Protein AF-A0A9X9C6F0-F1 (afdb_monomer)

Nearest PDB structures (foldseek):
  6ilu-assembly2_B  TM=7.780E-01  e=7.836E-02  Bacillus phage PBC5
  1r77-assembly1_A  TM=6.499E-01  e=1.652E-01  Staphylococcus capitis
  6rk4-assembly1_A  TM=6.675E-01  e=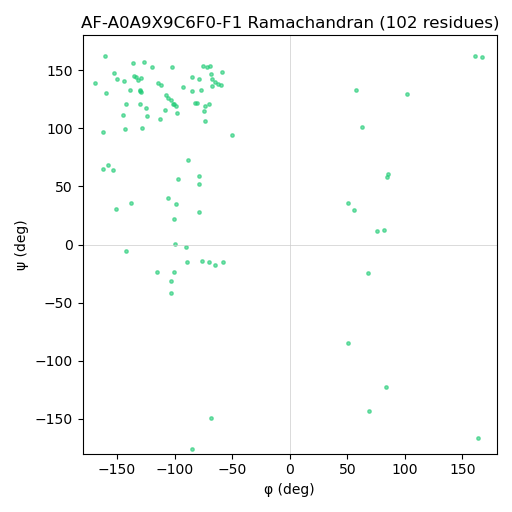3.288E-01  Staphylococcus simulans
  3mel-assembly2_D  TM=4.137E-01  e=2.182E+00  Enterococcus faecalis
  3aqd-assembly1_A  TM=4.004E-01  e=1.735E+00  Geobacillus stearothermophilus

Sequence (104 aa):
PESYVVYQESNGWLDLGNGQWVYNDPSYINFVKTSNSDGSPIGVAYIQGMNVNLRSGPSTTSAVIRQLNSPESYLVYINENGWLNLGGNQWVYNDPSYIKYTQY

Radius of gyration: 15.25 Å; Cα contacts (8 Å, |Δi|>4): 220; chains: 1; bounding box: 37×29×29 Å

Structure (mmCIF, N/CA/C/O backbone):
data_AF-A0A9X9C6F0-F1
#
_entry.id   AF-A0A9X9C6F0-F1
#
loop_
_atom_site.group_PDB
_atom_site.id
_atom_site.type_symbol
_atom_site.label_atom_id
_atom_site.label_alt_id
_atom_site.label_comp_id
_atom_site.label_asym_id
_atom_site.label_entity_id
_atom_site.label_seq_id
_atom_site.pdbx_PDB_ins_code
_atom_site.Cartn_x
_atom_site.Cartn_y
_atom_site.Cartn_z
_atom_site.occupancy
_atom_site.B_iso_or_equiv
_atom_site.auth_seq_id
_atom_site.auth_comp_id
_atom_site.auth_asym_id
_atom_site.auth_atom_id
_atom_site.pdbx_PDB_model_num
ATOM 1 N N . PRO A 1 1 ? -15.520 -12.174 0.567 1.00 44.75 1 PRO A N 1
ATOM 2 C CA . PRO A 1 1 ? -15.950 -10.780 0.314 1.00 44.75 1 PRO A CA 1
ATOM 3 C C . PRO A 1 1 ? -15.925 -10.009 1.629 1.00 44.75 1 PRO A C 1
ATOM 5 O O . PRO A 1 1 ? -16.257 -10.634 2.628 1.00 44.75 1 PRO A O 1
ATOM 8 N N . GLU A 1 2 ? -15.533 -8.732 1.585 1.00 50.38 2 GLU A N 1
ATOM 9 C CA . GLU A 1 2 ? -15.420 -7.787 2.718 1.00 50.38 2 GLU A CA 1
ATOM 10 C C . GLU A 1 2 ? -14.489 -8.188 3.887 1.00 50.38 2 GLU A C 1
ATOM 12 O O . GLU A 1 2 ? -14.511 -9.311 4.386 1.00 50.38 2 GLU A O 1
ATOM 17 N N . SER A 1 3 ? -13.651 -7.233 4.312 1.00 58.28 3 SER A N 1
ATOM 18 C CA . SER A 1 3 ? -12.640 -7.354 5.378 1.00 58.28 3 SER A CA 1
ATOM 19 C C . SER A 1 3 ? -12.278 -5.949 5.885 1.00 58.28 3 SER A C 1
ATOM 21 O O . SER A 1 3 ? -11.959 -5.093 5.061 1.00 58.28 3 SER A O 1
ATOM 23 N N . TYR A 1 4 ? -12.286 -5.691 7.202 1.00 66.06 4 TYR A N 1
ATOM 24 C CA . TYR A 1 4 ? -12.210 -4.316 7.734 1.00 66.06 4 TYR A CA 1
ATOM 25 C C . TYR A 1 4 ? -11.420 -4.163 9.055 1.00 66.06 4 TYR A C 1
ATOM 27 O O . TYR A 1 4 ? -11.929 -4.578 10.091 1.00 66.06 4 TYR A O 1
ATOM 35 N N . VAL A 1 5 ? -10.241 -3.504 9.017 1.00 60.34 5 VAL A N 1
ATOM 36 C CA . VAL A 1 5 ? -9.599 -2.684 10.094 1.00 60.34 5 VAL A CA 1
ATOM 37 C C . VAL A 1 5 ? -8.509 -1.770 9.461 1.00 60.34 5 VAL A C 1
ATOM 39 O O . VAL A 1 5 ? -7.414 -2.249 9.190 1.00 60.34 5 VAL A O 1
ATOM 42 N N . VAL A 1 6 ? -8.668 -0.485 9.105 1.00 58.44 6 VAL A N 1
ATOM 43 C CA . VAL A 1 6 ? -9.852 0.396 8.984 1.00 58.44 6 VAL A CA 1
ATOM 44 C C . VAL A 1 6 ? -10.319 1.117 10.278 1.00 58.44 6 VAL A C 1
ATOM 46 O O . VAL A 1 6 ? -11.447 0.928 10.713 1.00 58.44 6 VAL A O 1
ATOM 49 N N . TYR A 1 7 ? -9.444 1.957 10.869 1.00 63.91 7 TYR A N 1
ATOM 50 C CA . TYR A 1 7 ? -9.723 2.967 11.932 1.00 63.91 7 TYR A CA 1
ATOM 51 C C . TYR A 1 7 ? -8.588 4.036 12.038 1.00 63.91 7 TYR A C 1
ATOM 53 O O . TYR A 1 7 ? -7.838 4.077 13.010 1.00 63.91 7 TYR A O 1
ATOM 61 N N . GLN A 1 8 ? -8.292 4.908 11.081 1.00 53.03 8 GLN A N 1
ATOM 62 C CA . GLN A 1 8 ? -9.004 5.322 9.882 1.00 53.03 8 GLN A CA 1
ATOM 63 C C . GLN A 1 8 ? -7.982 5.736 8.813 1.00 53.03 8 GLN A C 1
ATOM 65 O O . GLN A 1 8 ? -6.965 6.366 9.113 1.00 53.03 8 GLN A O 1
ATOM 70 N N . GLU A 1 9 ? -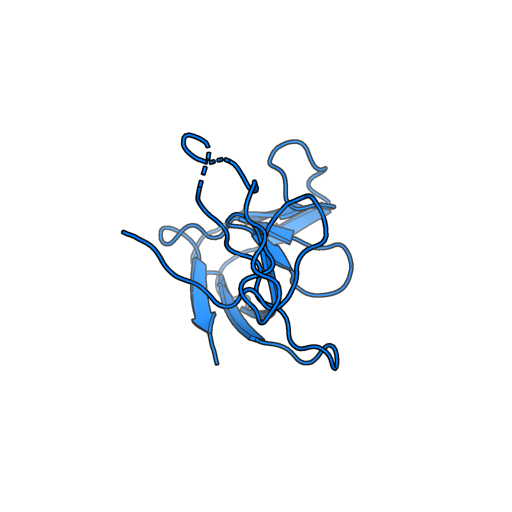8.259 5.415 7.559 1.00 77.44 9 GLU A N 1
ATOM 71 C CA . GLU A 1 9 ? -7.709 6.136 6.415 1.00 77.44 9 GLU A CA 1
ATOM 72 C C . GLU A 1 9 ? -8.384 7.520 6.337 1.00 77.44 9 GLU A C 1
ATOM 74 O O . GLU A 1 9 ? -9.522 7.688 6.777 1.00 77.44 9 GLU A O 1
ATOM 79 N N . SER A 1 10 ? -7.688 8.513 5.767 1.00 56.19 10 SER A N 1
ATOM 80 C CA . SER A 1 10 ? -8.317 9.774 5.321 1.00 56.19 10 SER A CA 1
ATOM 81 C C . SER A 1 10 ? -9.235 9.477 4.120 1.00 56.19 10 SER A C 1
ATOM 83 O O . SER A 1 10 ? -9.750 8.370 4.039 1.00 56.19 10 SER A O 1
ATOM 85 N N . ASN A 1 11 ? -9.447 10.391 3.163 1.00 59.88 11 ASN A N 1
ATOM 86 C CA . ASN A 1 11 ? -10.203 10.068 1.888 1.00 59.88 11 ASN A CA 1
ATOM 87 C C . ASN A 1 11 ? -9.064 10.172 0.791 1.00 59.88 11 ASN A C 1
ATOM 89 O O . ASN A 1 11 ? -8.570 11.264 0.504 1.00 59.88 11 ASN A O 1
ATOM 93 N N . GLY A 1 12 ? -8.574 9.077 0.182 1.00 59.38 12 GLY A N 1
ATOM 94 C CA . GLY A 1 12 ? -8.829 7.649 0.478 1.00 59.38 12 GLY A CA 1
ATOM 95 C C . GLY A 1 12 ? -10.112 7.088 -0.161 1.00 59.38 12 GLY A C 1
ATOM 96 O O . GLY A 1 12 ? -10.238 7.199 -1.375 1.00 59.38 12 GLY A O 1
ATOM 97 N N . TRP A 1 13 ? -11.104 6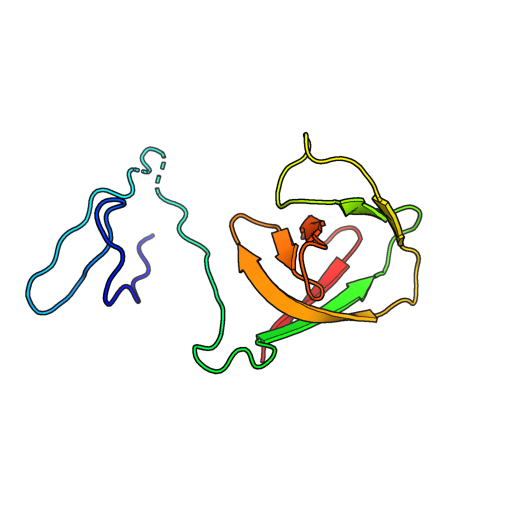.530 0.549 1.00 68.81 13 TRP A N 1
ATOM 98 C CA . TRP A 1 13 ? -11.393 6.633 1.993 1.00 68.81 13 TRP A CA 1
ATOM 99 C C . TRP A 1 13 ? -11.716 5.308 2.711 1.00 68.81 13 TRP A C 1
ATOM 101 O O . TRP A 1 13 ? -12.399 4.459 2.143 1.00 68.81 13 TRP A O 1
ATOM 111 N N . LEU A 1 14 ? -11.291 5.160 3.977 1.00 74.00 14 LEU A N 1
ATOM 112 C CA . LEU A 1 14 ? -11.536 3.995 4.859 1.00 74.00 14 LEU A CA 1
ATOM 113 C C . LEU A 1 14 ? -11.409 4.332 6.375 1.00 74.00 14 LEU A C 1
ATOM 115 O O . LEU A 1 14 ? -10.522 3.820 7.065 1.00 74.00 14 LEU A O 1
ATOM 119 N N . ASP A 1 15 ? -12.319 5.128 6.942 1.00 78.56 15 ASP A N 1
ATOM 120 C CA . ASP A 1 15 ? -12.717 4.937 8.354 1.00 78.56 15 ASP A CA 1
ATOM 121 C C . ASP A 1 15 ? -13.816 3.873 8.431 1.00 78.56 15 ASP A C 1
ATOM 123 O O . ASP A 1 15 ? -14.705 3.886 7.586 1.00 78.56 15 ASP A O 1
ATOM 127 N N . LEU A 1 16 ? -13.845 3.035 9.472 1.00 79.31 16 LEU A N 1
ATOM 128 C CA . LEU A 1 16 ? -15.050 2.305 9.893 1.00 79.31 16 LEU A CA 1
ATOM 129 C C . LEU A 1 16 ? -15.245 2.280 11.423 1.00 79.31 16 LEU A C 1
ATOM 131 O O . LEU A 1 16 ? -15.884 1.366 11.946 1.00 79.31 16 LEU A O 1
ATOM 135 N N . GLY A 1 17 ? -14.884 3.356 12.133 1.00 72.50 17 GLY A N 1
ATOM 136 C CA . GLY A 1 17 ? -15.701 3.799 13.266 1.00 72.50 17 GLY A CA 1
ATOM 137 C C . GLY A 1 17 ? -15.056 4.731 14.304 1.00 72.50 17 GLY A C 1
ATOM 138 O O . GLY A 1 17 ? -13.849 4.838 14.450 1.00 72.50 17 GLY A O 1
ATOM 139 N N . ASN A 1 18 ? -15.850 5.430 15.117 1.00 66.81 18 ASN A N 1
ATOM 140 C CA . ASN A 1 18 ? -17.319 5.404 15.160 1.00 66.81 18 ASN A CA 1
ATOM 141 C C . ASN A 1 18 ? -17.950 6.589 14.391 1.00 66.81 18 ASN A C 1
ATOM 143 O O . ASN A 1 18 ? -18.973 7.127 14.809 1.00 66.81 18 ASN A O 1
ATOM 147 N N . GLY A 1 19 ? -17.306 7.008 13.289 1.00 64.38 19 GLY A N 1
ATOM 148 C CA . GLY A 1 19 ? -17.870 7.893 12.260 1.00 64.38 19 GLY A CA 1
ATOM 149 C C . GLY A 1 19 ? -18.291 7.146 10.984 1.00 64.38 19 GLY A C 1
ATOM 150 O O . GLY A 1 19 ? -19.373 7.413 10.477 1.00 64.38 19 GLY A O 1
ATOM 151 N N . GLN A 1 20 ? -17.469 6.186 10.542 1.00 64.62 20 GLN A N 1
ATOM 152 C CA . GLN A 1 20 ? -17.619 5.286 9.384 1.00 64.62 20 GLN A CA 1
ATOM 153 C C . GLN A 1 20 ? -17.675 5.958 7.998 1.00 64.62 20 GLN A C 1
ATOM 155 O O . GLN A 1 20 ? -18.723 6.422 7.561 1.00 64.62 20 GLN A O 1
ATOM 160 N N . TRP A 1 21 ? -16.555 5.929 7.262 1.00 73.44 21 TRP A N 1
ATOM 161 C CA . TRP A 1 21 ? -16.368 6.606 5.971 1.00 73.44 21 TRP A CA 1
ATOM 162 C C . TRP A 1 21 ? -15.521 5.803 4.977 1.00 73.44 21 TRP A C 1
ATOM 164 O O . TRP A 1 21 ? -14.292 5.867 4.998 1.00 73.44 21 TRP A O 1
ATOM 174 N N . VAL A 1 22 ? -16.190 5.108 4.050 1.00 75.69 22 VAL A N 1
ATOM 175 C CA . VAL A 1 22 ? -15.561 4.388 2.931 1.00 75.69 22 VAL A CA 1
ATOM 176 C C . VAL A 1 22 ? -15.786 5.077 1.575 1.00 75.69 22 VAL A C 1
ATOM 178 O O . VAL A 1 22 ? -16.919 5.341 1.182 1.00 75.69 22 VAL A O 1
ATOM 181 N N . TYR A 1 23 ? -14.692 5.289 0.840 1.00 68.81 23 TYR A N 1
ATOM 182 C CA . TYR A 1 23 ? -14.622 5.487 -0.614 1.00 68.81 23 TYR A CA 1
ATOM 183 C C . TYR A 1 23 ? -13.271 5.005 -1.206 1.00 68.81 23 TYR A C 1
ATOM 185 O O . TYR A 1 23 ? -12.779 5.553 -2.180 1.00 68.81 23 TYR A O 1
ATOM 193 N N . ASN A 1 24 ? -12.596 3.997 -0.644 1.00 72.94 24 ASN A N 1
ATOM 194 C CA . ASN A 1 24 ? -11.423 3.375 -1.295 1.00 72.94 24 ASN A CA 1
ATOM 195 C C . ASN A 1 24 ? -11.886 2.401 -2.396 1.00 72.94 24 ASN A C 1
ATOM 197 O O . ASN A 1 24 ? -11.541 1.225 -2.390 1.00 72.94 24 ASN A O 1
ATOM 201 N N . ASP A 1 25 ? -12.738 2.910 -3.291 1.00 53.88 25 ASP A N 1
ATOM 202 C CA . ASP A 1 25 ? -13.279 2.282 -4.500 1.00 53.88 25 ASP A CA 1
ATOM 203 C C . ASP A 1 25 ? -12.116 1.694 -5.313 1.00 53.88 25 ASP A C 1
ATOM 205 O O . ASP A 1 25 ? -11.368 2.425 -5.961 1.00 53.88 25 ASP A O 1
ATOM 209 N N . PRO A 1 26 ? -11.803 0.401 -5.134 1.00 48.25 26 PRO A N 1
ATOM 210 C CA . PRO A 1 26 ? -12.978 -1.248 -5.823 1.00 48.25 26 PRO A CA 1
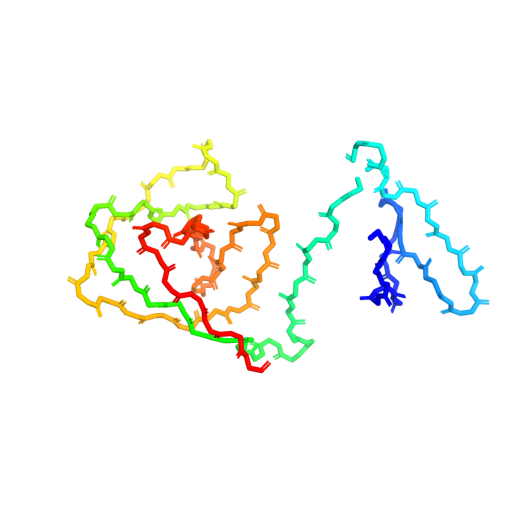ATOM 211 C C . PRO A 1 26 ? -14.371 -1.662 -5.332 1.00 48.25 26 PRO A C 1
ATOM 213 O O . PRO A 1 26 ? -14.683 -1.771 -4.164 1.00 48.25 26 PRO A O 1
ATOM 216 N N . SER A 1 27 ? -15.285 -2.009 -6.238 1.00 51.31 27 SER A N 1
ATOM 217 C CA . SER A 1 27 ? -15.222 -1.972 -7.713 1.00 51.31 27 SER A CA 1
ATOM 218 C C . SER A 1 27 ? -14.006 -2.631 -8.409 1.00 51.31 27 SER A C 1
ATOM 220 O O . SER A 1 27 ? -14.159 -3.775 -8.826 1.00 51.31 27 SER A O 1
ATOM 222 N N . TYR A 1 28 ? -12.785 -2.114 -8.657 1.00 51.00 28 TYR A N 1
ATOM 223 C CA . TYR A 1 28 ? -11.821 -1.043 -8.207 1.00 51.00 28 TYR A CA 1
ATOM 224 C C . TYR A 1 28 ? -10.968 -0.917 -6.752 1.00 51.00 28 TYR A C 1
ATOM 226 O O . TYR A 1 28 ? -10.047 -0.294 -7.375 1.00 51.00 28 TYR A O 1
ATOM 234 N N . ILE A 1 29 ? -11.176 -1.669 -4.581 1.00 58.78 29 ILE A N 1
ATOM 235 C CA . ILE A 1 29 ? -11.682 -2.714 -3.559 1.00 58.78 29 ILE A CA 1
ATOM 236 C C . ILE A 1 29 ? -10.718 -3.920 -3.391 1.00 58.78 29 ILE A C 1
ATOM 238 O O . ILE A 1 29 ? -11.119 -5.072 -3.548 1.00 58.78 29 ILE A O 1
ATOM 242 N N . ASN A 1 30 ? -9.459 -3.667 -3.001 1.00 69.31 30 ASN A N 1
ATOM 243 C CA . ASN A 1 30 ? -8.473 -4.664 -2.557 1.00 69.31 30 ASN A CA 1
ATOM 244 C C . ASN A 1 30 ? -7.450 -4.015 -1.602 1.00 69.31 30 ASN A C 1
ATOM 246 O O . ASN A 1 30 ? -6.271 -3.868 -1.925 1.00 69.31 30 ASN A O 1
ATOM 250 N N . PHE A 1 31 ? -7.925 -3.551 -0.445 1.00 70.31 31 PHE A N 1
ATOM 251 C CA . PHE A 1 31 ? -7.093 -2.862 0.540 1.00 70.31 31 PHE A CA 1
ATOM 252 C C . PHE A 1 31 ? -6.174 -3.843 1.281 1.00 70.31 31 PHE A C 1
ATOM 254 O O . PHE A 1 31 ? -6.608 -4.583 2.163 1.00 70.31 31 PHE A O 1
ATOM 261 N N . VAL A 1 32 ? -4.883 -3.811 0.945 1.00 68.50 32 VAL A N 1
ATOM 262 C CA . VAL A 1 32 ? -3.820 -4.442 1.733 1.00 68.50 32 VAL A CA 1
ATOM 263 C C . VAL A 1 32 ? -2.735 -3.404 1.980 1.00 68.50 32 VAL A C 1
ATOM 265 O O . VAL A 1 32 ? -1.897 -3.159 1.112 1.00 68.50 32 VAL A O 1
ATOM 268 N N . LYS A 1 33 ? -2.754 -2.822 3.182 1.00 83.31 33 LYS A N 1
ATOM 269 C CA . LYS A 1 33 ? -1.613 -2.152 3.808 1.00 83.31 33 LYS A CA 1
ATOM 270 C C . LYS A 1 33 ? -1.467 -2.702 5.226 1.00 83.31 33 LYS A C 1
ATOM 272 O O . LYS A 1 33 ? -2.395 -2.604 6.024 1.00 83.31 33 LYS A O 1
ATOM 277 N N . THR A 1 34 ? -0.317 -3.278 5.547 1.00 85.69 34 THR A N 1
ATOM 278 C CA . THR A 1 34 ? -0.006 -3.784 6.893 1.00 85.69 34 THR A CA 1
ATOM 279 C C . THR A 1 34 ? 1.341 -3.231 7.326 1.00 85.69 34 THR A C 1
ATOM 281 O O . THR A 1 34 ? 2.294 -3.288 6.553 1.00 85.69 34 THR A O 1
ATOM 284 N N . SER A 1 35 ? 1.409 -2.676 8.536 1.00 90.00 35 SER A N 1
ATOM 285 C CA . SER A 1 35 ? 2.606 -2.089 9.151 1.00 90.00 35 SER A CA 1
ATOM 286 C C . SER A 1 35 ? 2.326 -1.816 10.629 1.00 90.00 35 SER A C 1
ATOM 288 O O . SER A 1 35 ? 1.251 -1.299 10.941 1.00 90.00 35 SER A O 1
ATOM 290 N N . ASN A 1 36 ? 3.276 -2.084 11.524 1.00 88.50 36 ASN A N 1
ATOM 291 C CA . ASN A 1 36 ? 3.122 -1.742 12.940 1.00 88.50 36 ASN A CA 1
ATOM 292 C C . ASN A 1 36 ? 3.403 -0.245 13.168 1.00 88.50 36 ASN A C 1
ATOM 294 O O . ASN A 1 36 ? 4.301 0.331 12.552 1.00 88.50 36 ASN A O 1
ATOM 298 N N . SER A 1 37 ? 2.647 0.400 14.062 1.00 84.81 37 SER A N 1
ATOM 299 C CA . SER A 1 37 ? 2.737 1.852 14.310 1.00 84.81 37 SER A CA 1
ATOM 300 C C . SER A 1 37 ? 4.030 2.300 15.004 1.00 84.81 37 SER A C 1
ATOM 302 O O . SER A 1 37 ? 4.339 3.487 15.013 1.00 84.81 37 SER A O 1
ATOM 304 N N . ASP A 1 38 ? 4.781 1.363 15.583 1.00 89.94 38 ASP A N 1
ATOM 305 C CA . ASP A 1 38 ? 6.114 1.564 16.161 1.00 89.94 38 ASP A CA 1
ATOM 306 C C . ASP A 1 38 ? 7.256 1.349 15.144 1.00 89.94 38 ASP A C 1
ATOM 308 O O . ASP A 1 38 ? 8.427 1.523 15.481 1.00 89.94 38 ASP A O 1
ATOM 312 N N . GLY A 1 39 ? 6.934 0.970 13.901 1.00 89.44 39 GLY A N 1
ATOM 313 C CA . GLY A 1 39 ? 7.911 0.634 12.865 1.00 89.44 39 GLY A CA 1
ATOM 314 C C . GLY A 1 39 ? 8.572 -0.740 13.030 1.00 89.44 39 GLY A C 1
ATOM 315 O O . GLY A 1 39 ? 9.551 -1.023 12.335 1.00 89.44 39 GLY A O 1
ATOM 316 N N . SER A 1 40 ? 8.074 -1.601 13.924 1.00 95.25 40 SER A N 1
ATOM 317 C CA . SER A 1 40 ? 8.562 -2.978 14.050 1.00 95.25 40 SER A CA 1
ATOM 318 C C . SER A 1 40 ? 8.184 -3.840 12.826 1.00 95.25 40 SER A C 1
ATOM 320 O O . SER A 1 40 ? 7.203 -3.543 12.136 1.00 95.25 40 SER A O 1
ATOM 322 N N . PRO A 1 41 ? 8.951 -4.905 12.509 1.00 96.19 41 PRO A N 1
ATOM 323 C CA . PRO A 1 41 ? 8.650 -5.759 11.365 1.00 96.19 41 PRO A CA 1
ATOM 324 C C . PRO A 1 41 ? 7.362 -6.568 11.567 1.00 96.19 41 PRO A C 1
ATOM 326 O O . PRO A 1 41 ? 7.077 -7.038 12.666 1.00 96.19 41 PRO A O 1
ATOM 329 N N . ILE A 1 42 ? 6.645 -6.805 10.471 1.00 96.50 42 ILE A N 1
ATOM 330 C CA . ILE A 1 42 ? 5.401 -7.585 10.401 1.00 96.50 42 ILE A CA 1
ATOM 331 C C . ILE A 1 42 ? 5.609 -9.025 9.900 1.00 96.50 42 ILE A C 1
ATOM 333 O O . ILE A 1 42 ? 4.642 -9.752 9.692 1.00 96.50 42 ILE A O 1
ATOM 337 N N . GLY A 1 43 ? 6.844 -9.436 9.601 1.00 97.62 43 GLY A N 1
ATOM 338 C CA . GLY A 1 43 ? 7.128 -10.782 9.104 1.00 97.62 43 GLY A CA 1
ATOM 339 C C . GLY A 1 43 ? 8.497 -10.941 8.448 1.00 97.62 43 GLY A C 1
ATOM 340 O O . GLY A 1 43 ? 9.359 -10.064 8.538 1.00 97.62 43 GLY A O 1
ATOM 341 N N . VAL A 1 44 ? 8.670 -12.062 7.743 1.00 98.19 44 VAL A N 1
ATOM 342 C CA . VAL A 1 44 ? 9.885 -12.430 6.999 1.00 98.19 44 VAL A CA 1
ATOM 343 C C . VAL A 1 44 ? 9.531 -12.861 5.574 1.00 98.19 44 VAL A C 1
ATOM 345 O O . VAL A 1 44 ? 8.643 -13.688 5.367 1.00 98.19 44 VAL A O 1
ATOM 348 N N . ALA A 1 45 ? 10.254 -12.329 4.591 1.00 98.50 45 ALA A N 1
ATOM 349 C CA . ALA A 1 45 ? 10.229 -12.771 3.201 1.00 98.50 45 ALA A CA 1
ATOM 350 C C . ALA A 1 45 ? 11.450 -13.656 2.919 1.00 98.50 45 ALA A C 1
ATOM 352 O O . ALA A 1 45 ? 12.589 -13.207 3.057 1.00 98.50 45 ALA A O 1
ATOM 353 N N . TYR A 1 46 ? 11.220 -14.899 2.503 1.00 98.62 46 TYR A N 1
ATOM 354 C CA . TYR A 1 46 ? 12.254 -15.841 2.077 1.00 98.62 46 TYR A CA 1
ATOM 355 C C . TYR A 1 46 ? 12.294 -15.892 0.546 1.00 98.62 46 TYR A C 1
ATOM 357 O O . TYR A 1 46 ? 11.294 -16.237 -0.089 1.00 98.62 46 TYR A O 1
ATOM 365 N N . ILE A 1 47 ? 13.441 -15.561 -0.048 1.00 98.50 47 ILE A N 1
ATOM 366 C CA . ILE A 1 47 ? 13.653 -15.589 -1.497 1.00 98.50 47 ILE A CA 1
ATOM 367 C C . ILE A 1 47 ? 13.946 -17.033 -1.930 1.00 98.50 47 ILE A C 1
ATOM 369 O O . ILE A 1 47 ? 14.888 -17.675 -1.460 1.00 98.50 47 ILE A O 1
ATOM 373 N N . GLN A 1 48 ? 13.123 -17.555 -2.836 1.00 98.19 48 GLN A N 1
ATOM 374 C 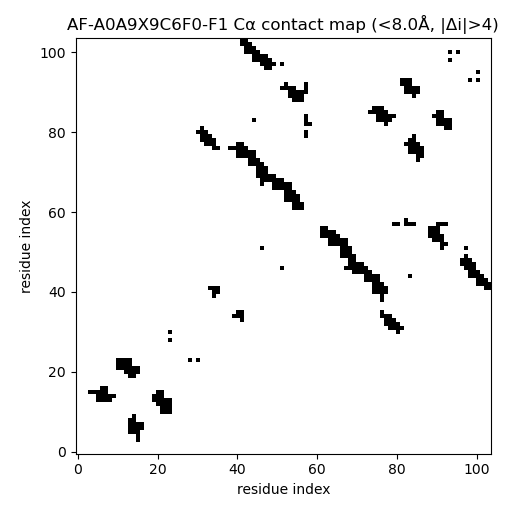CA . GLN A 1 48 ? 13.220 -18.922 -3.362 1.00 98.19 48 GLN A CA 1
ATOM 375 C C . GLN A 1 48 ? 13.545 -18.960 -4.862 1.00 98.19 48 GLN A C 1
ATOM 377 O O . GLN A 1 48 ? 14.110 -19.942 -5.334 1.00 98.19 48 GLN A O 1
ATOM 382 N N . GLY A 1 49 ? 13.232 -17.893 -5.604 1.00 97.44 49 GLY A N 1
ATOM 383 C CA . GLY A 1 49 ? 13.654 -17.725 -6.996 1.00 97.44 49 GLY A CA 1
ATOM 384 C C . GLY A 1 49 ? 15.053 -17.121 -7.157 1.00 97.44 49 GLY A C 1
ATOM 385 O O . GLY A 1 49 ? 15.763 -16.849 -6.190 1.00 97.44 49 GLY A O 1
ATOM 386 N N . MET A 1 50 ? 15.427 -16.876 -8.412 1.00 97.31 50 MET A N 1
ATOM 387 C CA . MET A 1 50 ? 16.681 -16.229 -8.813 1.00 97.31 50 MET A CA 1
ATOM 388 C C . MET A 1 50 ? 16.383 -14.940 -9.584 1.00 97.31 50 MET A C 1
ATOM 390 O O . MET A 1 50 ? 15.351 -14.840 -10.247 1.00 97.31 50 MET A O 1
ATOM 394 N N . ASN A 1 51 ? 17.301 -13.975 -9.537 1.00 97.56 51 ASN A N 1
ATOM 395 C CA . ASN A 1 51 ? 17.209 -12.674 -10.214 1.00 97.56 51 ASN A CA 1
ATOM 396 C C . ASN A 1 51 ? 15.943 -11.852 -9.865 1.00 97.56 51 ASN A C 1
ATOM 398 O O . ASN A 1 51 ? 15.445 -11.067 -10.675 1.00 97.56 51 ASN A O 1
ATOM 402 N N . VAL A 1 52 ? 15.414 -12.018 -8.649 1.00 98.12 52 VAL A N 1
ATOM 403 C CA . VAL A 1 52 ? 14.185 -11.364 -8.177 1.00 98.12 52 VAL A CA 1
ATOM 404 C C . VAL A 1 52 ? 14.435 -9.864 -7.986 1.00 98.12 52 VAL A C 1
ATOM 406 O O . VAL A 1 52 ? 15.305 -9.459 -7.221 1.00 98.12 52 VAL A O 1
ATOM 409 N N . ASN A 1 53 ? 13.689 -9.014 -8.691 1.00 98.62 53 ASN A N 1
ATOM 410 C CA . ASN A 1 53 ? 13.976 -7.578 -8.754 1.00 98.62 53 ASN A CA 1
ATOM 411 C C . ASN A 1 53 ? 13.603 -6.835 -7.456 1.00 98.62 53 ASN A C 1
ATOM 413 O O . ASN A 1 53 ? 12.419 -6.674 -7.156 1.00 98.62 53 ASN A O 1
ATOM 417 N N . LEU A 1 54 ? 14.605 -6.294 -6.755 1.00 98.38 54 LEU A N 1
ATOM 418 C CA . LEU A 1 54 ? 14.432 -5.307 -5.687 1.00 98.38 54 LEU A CA 1
ATOM 419 C C . LEU A 1 54 ? 14.357 -3.902 -6.297 1.00 98.38 54 LEU A C 1
ATOM 421 O O . LEU A 1 54 ? 15.199 -3.535 -7.123 1.00 98.38 54 LEU A O 1
ATOM 425 N N . ARG A 1 55 ? 13.368 -3.102 -5.890 1.00 98.69 55 ARG A N 1
ATOM 426 C CA . ARG A 1 55 ? 13.038 -1.813 -6.515 1.00 98.69 55 ARG A CA 1
ATOM 427 C C . ARG A 1 55 ? 12.989 -0.644 -5.540 1.00 98.69 55 ARG A C 1
ATOM 429 O O . ARG A 1 55 ? 12.708 -0.817 -4.357 1.00 98.69 55 ARG A O 1
ATOM 436 N N . SER A 1 56 ? 13.177 0.561 -6.077 1.00 97.81 56 SER A N 1
ATOM 437 C CA . SER A 1 56 ? 13.058 1.848 -5.374 1.00 97.81 56 SER A CA 1
ATOM 438 C C . SER A 1 56 ? 11.611 2.338 -5.162 1.00 97.81 56 SER A C 1
ATOM 440 O O . SER A 1 56 ? 11.355 3.543 -5.116 1.00 97.81 56 SER A O 1
ATOM 442 N N . GLY A 1 57 ? 10.644 1.422 -5.078 1.00 97.75 57 GLY A N 1
ATOM 443 C CA . GLY A 1 57 ? 9.230 1.724 -4.841 1.00 97.75 57 GLY A CA 1
ATOM 444 C C . GLY A 1 57 ? 8.319 0.517 -5.114 1.00 97.75 57 GLY A C 1
ATOM 445 O O . GLY A 1 57 ? 8.743 -0.407 -5.817 1.00 97.75 57 GLY A O 1
ATOM 446 N N . PRO A 1 58 ? 7.077 0.511 -4.590 1.00 95.75 58 PRO A N 1
ATOM 447 C CA . PRO A 1 58 ? 6.108 -0.574 -4.756 1.00 95.75 58 PRO A CA 1
ATOM 448 C C . PRO A 1 58 ? 5.420 -0.514 -6.134 1.00 95.75 58 PRO A C 1
ATOM 450 O O . PRO A 1 58 ? 4.208 -0.341 -6.247 1.00 95.75 58 PRO A O 1
ATOM 453 N N . SER A 1 59 ? 6.205 -0.587 -7.212 1.00 95.88 59 SER A N 1
ATOM 454 C CA . SER A 1 59 ? 5.704 -0.548 -8.589 1.00 95.88 59 SER A CA 1
ATOM 455 C C . SER A 1 59 ? 6.628 -1.279 -9.561 1.00 95.88 59 SER A C 1
ATOM 457 O O . SER A 1 59 ? 7.855 -1.223 -9.456 1.00 95.88 59 SER A O 1
ATOM 459 N N . THR A 1 60 ? 6.046 -1.889 -10.596 1.00 95.12 60 THR A N 1
ATOM 460 C CA . THR A 1 60 ? 6.783 -2.457 -11.737 1.00 95.12 60 THR A CA 1
ATOM 461 C C . THR A 1 60 ? 7.508 -1.393 -12.571 1.00 95.12 60 THR A C 1
ATOM 463 O O . THR A 1 60 ? 8.443 -1.734 -13.300 1.00 95.12 60 THR A O 1
ATOM 466 N N . THR A 1 61 ? 7.134 -0.115 -12.437 1.00 97.25 61 THR A N 1
ATOM 467 C CA . THR A 1 61 ? 7.810 1.034 -13.067 1.00 97.25 61 THR A CA 1
ATOM 468 C C . THR A 1 61 ? 8.938 1.631 -12.219 1.00 97.25 61 THR A C 1
ATOM 470 O O . THR A 1 61 ? 9.764 2.365 -12.755 1.00 97.25 61 THR A O 1
ATOM 473 N N . SER A 1 62 ? 9.029 1.307 -10.922 1.00 97.56 62 SER A N 1
ATOM 474 C CA . SER A 1 62 ? 10.135 1.759 -10.066 1.00 97.56 62 SER A CA 1
ATOM 475 C C . SER A 1 62 ? 11.455 1.106 -10.482 1.00 97.56 62 SER A C 1
ATOM 477 O O . SER A 1 62 ? 11.487 -0.076 -10.839 1.00 97.56 62 SER A O 1
ATOM 479 N N . ALA A 1 63 ? 12.554 1.861 -10.424 1.00 98.00 63 ALA A N 1
ATOM 480 C CA . ALA A 1 63 ? 13.864 1.390 -10.869 1.00 98.00 63 ALA A CA 1
ATOM 481 C C . ALA A 1 63 ? 14.317 0.147 -10.086 1.00 98.00 63 ALA A C 1
ATOM 483 O O . ALA A 1 63 ? 14.184 0.091 -8.862 1.00 98.00 63 ALA A O 1
ATOM 484 N N . VAL A 1 64 ? 14.872 -0.840 -10.795 1.00 98.50 64 VAL A N 1
ATOM 485 C CA . VAL A 1 64 ? 15.527 -1.998 -10.173 1.00 98.50 64 VAL A CA 1
ATOM 486 C C . VAL A 1 64 ? 16.866 -1.533 -9.606 1.00 98.50 64 VAL A C 1
ATOM 488 O O . VAL A 1 64 ? 17.717 -1.049 -10.347 1.00 98.50 64 VAL A O 1
ATOM 491 N N . ILE A 1 65 ? 17.035 -1.663 -8.291 1.00 97.81 65 ILE A N 1
ATOM 492 C CA . ILE A 1 65 ? 18.241 -1.240 -7.559 1.00 97.81 65 ILE A CA 1
ATOM 493 C C . ILE A 1 65 ? 19.180 -2.412 -7.252 1.00 97.81 65 ILE A C 1
ATOM 495 O O . ILE A 1 65 ? 20.375 -2.208 -7.058 1.00 97.81 65 ILE A O 1
ATOM 499 N N . ARG A 1 66 ? 18.648 -3.639 -7.206 1.00 97.69 66 ARG A N 1
ATOM 500 C CA . ARG A 1 66 ? 19.390 -4.891 -6.995 1.00 97.69 66 ARG A CA 1
ATOM 501 C C . ARG A 1 66 ? 18.544 -6.071 -7.480 1.00 97.69 66 ARG A C 1
ATOM 503 O O . ARG A 1 66 ? 17.326 -5.953 -7.599 1.00 97.69 66 ARG A O 1
ATOM 510 N N . GLN A 1 67 ? 19.174 -7.216 -7.713 1.00 98.38 67 GLN A N 1
ATOM 511 C CA . GLN A 1 67 ? 18.482 -8.497 -7.852 1.00 98.38 67 GLN A CA 1
ATOM 512 C C . GLN A 1 67 ? 18.818 -9.406 -6.666 1.00 98.38 67 GLN A C 1
ATOM 514 O O . GLN A 1 67 ? 19.965 -9.443 -6.221 1.00 98.38 67 GLN A O 1
ATOM 519 N N . LEU A 1 68 ? 17.800 -10.089 -6.145 1.00 98.50 68 LEU A N 1
ATOM 520 C CA . LEU A 1 68 ? 17.873 -11.033 -5.033 1.00 98.50 68 LEU A CA 1
ATOM 521 C C . LEU A 1 68 ? 17.848 -12.469 -5.557 1.00 98.50 68 LEU A C 1
ATOM 523 O O . LEU A 1 68 ? 17.251 -12.752 -6.600 1.00 98.50 68 LEU A O 1
ATOM 527 N N . ASN A 1 69 ? 18.450 -13.382 -4.808 1.00 98.50 69 ASN A N 1
ATOM 528 C CA . ASN A 1 69 ? 18.550 -14.791 -5.155 1.00 98.50 69 ASN A CA 1
ATOM 529 C C . ASN A 1 69 ? 18.264 -15.683 -3.945 1.00 98.50 69 ASN A C 1
ATOM 531 O O . ASN A 1 69 ? 18.446 -15.288 -2.794 1.00 98.50 69 ASN A O 1
ATOM 535 N N . SER A 1 70 ? 17.849 -16.919 -4.198 1.00 97.12 70 SER A N 1
ATOM 536 C CA . SER A 1 70 ? 17.804 -17.938 -3.156 1.00 97.12 70 SER A CA 1
ATOM 537 C C . SER A 1 70 ? 19.220 -18.218 -2.621 1.00 97.12 70 SER A C 1
ATOM 539 O O . SER A 1 70 ? 20.152 -18.298 -3.428 1.00 97.12 70 SER A O 1
ATOM 541 N N . PRO A 1 71 ? 19.428 -18.378 -1.298 1.00 97.44 71 PRO A N 1
ATOM 542 C CA . PRO A 1 71 ? 18.432 -18.474 -0.227 1.00 97.44 71 PRO A CA 1
ATOM 543 C C . PRO A 1 71 ? 18.330 -17.200 0.643 1.00 97.44 71 PRO A C 1
ATOM 545 O O . PRO A 1 71 ? 18.236 -17.303 1.866 1.00 97.44 71 PRO A O 1
ATOM 548 N N . GLU A 1 72 ? 18.402 -15.994 0.063 1.00 98.44 72 GLU A N 1
ATOM 549 C CA . GLU A 1 72 ? 18.304 -14.743 0.836 1.00 98.44 72 GLU A CA 1
ATOM 550 C C . GLU A 1 72 ? 16.976 -14.634 1.621 1.00 98.44 72 GLU A C 1
ATOM 552 O O . GLU A 1 72 ? 15.928 -15.106 1.180 1.00 98.44 72 GLU A O 1
ATOM 557 N N . SER A 1 73 ? 16.991 -13.965 2.778 1.00 97.94 73 SER A N 1
ATOM 558 C CA . SER A 1 73 ? 15.787 -13.719 3.586 1.00 97.94 73 SER A CA 1
ATOM 559 C C . SER A 1 73 ? 15.823 -12.352 4.262 1.00 97.94 73 SER A C 1
ATOM 561 O O . SER A 1 73 ? 16.871 -11.954 4.771 1.00 97.94 73 SER A O 1
ATOM 563 N N . TYR A 1 74 ? 14.680 -11.669 4.320 1.00 98.62 74 TYR A N 1
ATOM 564 C CA . TYR A 1 74 ? 14.571 -10.280 4.771 1.00 98.62 74 TYR A CA 1
ATOM 565 C C . TYR A 1 74 ? 13.400 -10.066 5.730 1.00 98.62 74 TYR A C 1
ATOM 567 O O . TYR A 1 74 ? 12.336 -10.659 5.561 1.00 98.62 74 TYR A O 1
ATOM 575 N N . LEU A 1 75 ? 13.580 -9.169 6.702 1.00 98.31 75 LEU A N 1
ATOM 576 C CA . LEU A 1 75 ? 12.477 -8.627 7.499 1.00 98.31 75 LEU A CA 1
ATOM 577 C C . LEU A 1 75 ? 11.544 -7.803 6.604 1.00 98.31 75 LEU A C 1
ATOM 579 O O . LEU A 1 75 ? 12.009 -7.049 5.750 1.00 98.31 75 LEU A O 1
ATOM 583 N N . VAL A 1 76 ? 10.238 -7.929 6.828 1.00 98.56 76 VAL A N 1
ATOM 584 C CA . VAL A 1 76 ? 9.199 -7.153 6.142 1.00 98.56 76 VAL A CA 1
ATOM 585 C C . VAL A 1 76 ? 8.647 -6.109 7.102 1.00 98.56 76 VAL A C 1
ATOM 587 O O . VAL A 1 76 ? 8.192 -6.460 8.187 1.00 98.56 76 VAL A O 1
ATOM 590 N N . TYR A 1 77 ? 8.656 -4.840 6.701 1.00 97.19 77 TYR A N 1
ATOM 591 C CA . TYR A 1 77 ? 8.157 -3.717 7.511 1.00 97.19 77 TYR A CA 1
ATOM 592 C C . TYR A 1 77 ? 6.780 -3.223 7.064 1.00 97.19 77 TYR A C 1
ATOM 594 O O . TYR A 1 77 ? 5.983 -2.763 7.878 1.00 97.19 77 TYR A O 1
ATOM 602 N N . ILE A 1 78 ? 6.506 -3.327 5.763 1.00 96.69 78 ILE A N 1
ATOM 603 C CA . ILE A 1 78 ? 5.237 -2.948 5.147 1.00 96.69 78 ILE A CA 1
ATOM 604 C C . ILE A 1 78 ? 4.878 -4.021 4.117 1.00 96.69 78 ILE A C 1
ATOM 606 O O . ILE A 1 78 ? 5.727 -4.398 3.310 1.00 96.69 78 ILE A O 1
ATOM 610 N N . ASN A 1 79 ? 3.634 -4.487 4.126 1.00 94.31 79 ASN A N 1
ATOM 611 C CA . ASN A 1 79 ? 3.019 -5.213 3.014 1.00 94.31 79 ASN A CA 1
ATOM 612 C C . ASN A 1 79 ? 1.986 -4.270 2.389 1.00 94.31 79 ASN A C 1
ATOM 614 O O . ASN A 1 79 ? 1.050 -3.878 3.082 1.00 94.31 79 ASN A O 1
ATOM 618 N N . GLU A 1 80 ? 2.177 -3.853 1.138 1.00 92.12 80 GLU A N 1
ATOM 619 C CA . GLU A 1 80 ? 1.330 -2.854 0.477 1.00 92.12 80 GLU A CA 1
ATOM 620 C C . GLU A 1 80 ? 1.113 -3.186 -1.002 1.00 92.12 80 GLU A C 1
ATOM 622 O O . GLU A 1 80 ? 2.069 -3.290 -1.767 1.00 92.12 80 GLU A O 1
ATOM 627 N N . ASN A 1 81 ? -0.148 -3.357 -1.415 1.00 88.94 81 ASN A N 1
ATOM 628 C CA . ASN A 1 81 ? -0.546 -3.608 -2.811 1.00 88.94 81 ASN A CA 1
ATOM 629 C C . ASN A 1 81 ? 0.228 -4.754 -3.509 1.00 88.94 81 ASN A C 1
ATOM 631 O O . ASN A 1 81 ? 0.538 -4.683 -4.699 1.00 88.94 81 ASN A O 1
ATOM 635 N N . GLY A 1 82 ? 0.562 -5.813 -2.763 1.00 93.62 82 GLY A N 1
ATOM 636 C CA . GLY A 1 82 ? 1.345 -6.948 -3.266 1.00 93.62 82 GLY A CA 1
ATOM 637 C C . GLY A 1 82 ? 2.863 -6.729 -3.277 1.00 93.62 82 GLY A C 1
ATOM 638 O O . GLY A 1 82 ? 3.578 -7.529 -3.875 1.00 93.62 82 GLY A O 1
ATOM 639 N N . TRP A 1 83 ? 3.373 -5.686 -2.618 1.00 97.44 83 TRP A N 1
ATOM 640 C CA . TRP A 1 83 ? 4.804 -5.430 -2.437 1.00 97.44 83 TRP A CA 1
ATOM 641 C C . TRP A 1 83 ? 5.209 -5.528 -0.967 1.00 97.44 83 TRP A C 1
ATOM 643 O O . TRP A 1 83 ? 4.521 -5.017 -0.086 1.00 97.44 83 TRP A O 1
ATOM 653 N N . LEU A 1 84 ? 6.367 -6.134 -0.711 1.00 98.38 84 LEU A N 1
ATOM 654 C CA . LEU A 1 84 ? 6.974 -6.226 0.615 1.00 98.38 84 LEU A CA 1
ATOM 655 C C . LEU A 1 84 ? 8.118 -5.212 0.723 1.00 98.38 84 LEU A C 1
ATOM 657 O O . LEU A 1 84 ? 9.046 -5.230 -0.091 1.00 98.38 84 LEU A O 1
ATOM 661 N N . ASN A 1 85 ? 8.059 -4.339 1.727 1.00 98.38 85 ASN A N 1
ATOM 662 C CA . ASN A 1 85 ? 9.129 -3.408 2.071 1.00 98.38 85 ASN A CA 1
ATOM 663 C C . ASN A 1 85 ? 10.185 -4.108 2.934 1.00 98.38 85 ASN A C 1
ATOM 665 O O . ASN A 1 85 ? 9.870 -4.587 4.026 1.00 98.38 85 ASN A O 1
ATOM 669 N N . LEU A 1 86 ? 11.432 -4.122 2.462 1.00 98.25 86 LEU A N 1
ATOM 670 C CA . LEU A 1 86 ? 12.565 -4.809 3.095 1.00 98.25 86 LEU A CA 1
ATOM 671 C C . LEU A 1 86 ? 13.481 -3.854 3.892 1.00 98.25 86 LEU A C 1
ATOM 673 O O . LEU A 1 86 ? 14.658 -4.142 4.108 1.00 98.25 86 LEU A O 1
ATOM 677 N N . GLY A 1 87 ? 12.951 -2.695 4.296 1.00 95.69 87 GLY A N 1
ATOM 678 C CA . GLY A 1 87 ? 13.654 -1.634 5.017 1.00 95.69 87 GLY A CA 1
ATOM 679 C C . GLY A 1 87 ? 14.051 -0.461 4.113 1.00 95.69 87 GLY A C 1
ATOM 680 O O . GLY A 1 87 ? 14.668 -0.636 3.0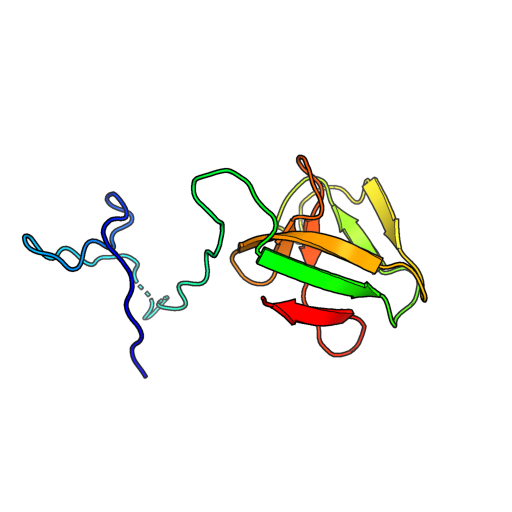59 1.00 95.69 87 GLY A O 1
ATOM 681 N N . GLY A 1 88 ? 13.722 0.763 4.535 1.00 93.44 88 GLY A N 1
ATOM 682 C CA . GLY A 1 88 ? 13.929 1.975 3.735 1.00 93.44 88 GLY A CA 1
ATOM 683 C C . GLY A 1 88 ? 13.001 2.023 2.517 1.00 93.44 88 GLY A C 1
ATOM 684 O O . GLY A 1 88 ? 11.855 1.589 2.587 1.00 93.44 88 GLY A O 1
ATOM 685 N N . ASN A 1 89 ? 13.479 2.536 1.380 1.00 95.81 89 ASN A N 1
ATOM 686 C CA . ASN A 1 89 ? 12.722 2.529 0.122 1.00 95.81 89 ASN A CA 1
ATOM 687 C C . ASN A 1 89 ? 13.134 1.347 -0.780 1.00 95.81 89 ASN A C 1
ATOM 689 O O . ASN A 1 89 ? 13.592 1.541 -1.906 1.0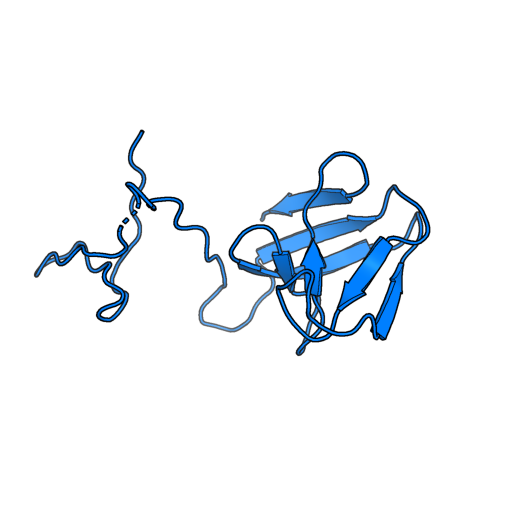0 95.81 89 ASN A O 1
ATOM 693 N N . GLN A 1 90 ? 13.034 0.126 -0.249 1.00 98.25 90 GLN A N 1
ATOM 694 C CA . GLN A 1 90 ? 13.427 -1.114 -0.924 1.00 98.25 90 GLN A CA 1
ATOM 695 C C . GLN A 1 90 ? 12.247 -2.087 -0.949 1.00 98.25 90 GLN A C 1
ATOM 697 O O . GLN A 1 90 ? 11.778 -2.512 0.106 1.00 98.25 90 GLN A O 1
ATOM 702 N N . TRP A 1 91 ? 11.777 -2.444 -2.143 1.00 98.62 91 TRP A N 1
ATOM 703 C CA . TRP A 1 91 ? 10.520 -3.171 -2.330 1.00 98.62 91 TRP A CA 1
ATOM 704 C C . TRP A 1 91 ? 10.672 -4.362 -3.273 1.00 98.62 91 TRP A C 1
ATOM 706 O O . TRP A 1 91 ? 11.354 -4.264 -4.295 1.00 98.62 91 TRP A O 1
ATOM 716 N N . VAL A 1 92 ? 9.999 -5.469 -2.962 1.00 98.38 92 VAL A N 1
ATOM 717 C CA . VAL A 1 92 ? 9.940 -6.670 -3.810 1.00 98.38 92 VAL A CA 1
ATOM 718 C C . VAL A 1 92 ? 8.489 -7.113 -4.013 1.00 98.38 92 VAL A C 1
ATOM 720 O O . VAL A 1 92 ? 7.674 -6.971 -3.104 1.00 98.38 92 VAL A O 1
ATOM 723 N N . TYR A 1 93 ? 8.151 -7.609 -5.204 1.00 98.12 93 TYR A N 1
ATOM 724 C CA . TYR A 1 93 ? 6.796 -8.080 -5.513 1.00 98.12 93 TYR A CA 1
ATOM 725 C C . TYR A 1 93 ? 6.550 -9.463 -4.896 1.00 98.12 93 TYR A C 1
ATOM 727 O O . TYR A 1 93 ? 7.400 -10.346 -4.998 1.00 98.12 93 TYR A O 1
ATOM 735 N N . ASN A 1 94 ? 5.407 -9.641 -4.237 1.00 97.19 94 ASN A N 1
ATOM 736 C CA . ASN A 1 94 ? 5.083 -10.808 -3.419 1.00 97.19 94 ASN A CA 1
ATOM 737 C C . ASN A 1 94 ? 4.436 -11.932 -4.245 1.00 97.19 94 ASN A C 1
ATOM 739 O O . ASN A 1 94 ? 3.233 -12.171 -4.155 1.00 97.19 94 ASN A O 1
ATOM 743 N N . ASP A 1 95 ? 5.235 -12.606 -5.069 1.00 97.19 95 ASP A N 1
ATOM 744 C CA . ASP A 1 95 ? 4.786 -13.728 -5.896 1.00 97.19 95 ASP A CA 1
ATOM 745 C C . ASP A 1 95 ? 5.144 -15.082 -5.243 1.00 97.19 95 ASP A C 1
ATOM 747 O O . ASP A 1 95 ? 6.335 -15.380 -5.076 1.00 97.19 95 ASP A O 1
ATOM 751 N N . PRO A 1 96 ? 4.157 -15.941 -4.914 1.00 96.44 96 PRO A N 1
ATOM 752 C CA . PRO A 1 96 ? 4.399 -17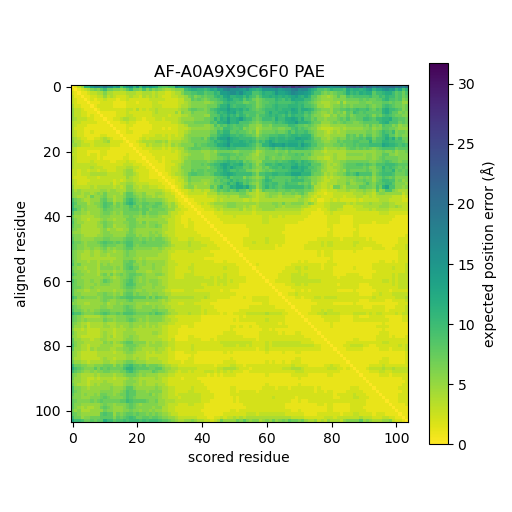.273 -4.355 1.00 96.44 96 PRO A CA 1
ATOM 753 C C . PRO A 1 96 ? 5.264 -18.208 -5.216 1.00 96.44 96 PRO A C 1
ATOM 755 O O . PRO A 1 96 ? 5.743 -19.219 -4.706 1.00 96.44 96 PRO A O 1
ATOM 758 N N . SER A 1 97 ? 5.478 -17.911 -6.505 1.00 97.50 97 SER A N 1
ATOM 759 C CA . SER A 1 97 ? 6.374 -18.695 -7.369 1.00 97.50 97 SER A CA 1
ATOM 760 C C . SER A 1 97 ? 7.866 -18.429 -7.126 1.00 97.50 97 SER A C 1
ATOM 762 O O . SER A 1 97 ? 8.698 -19.220 -7.573 1.00 97.50 97 SER A O 1
ATOM 764 N N . TYR A 1 98 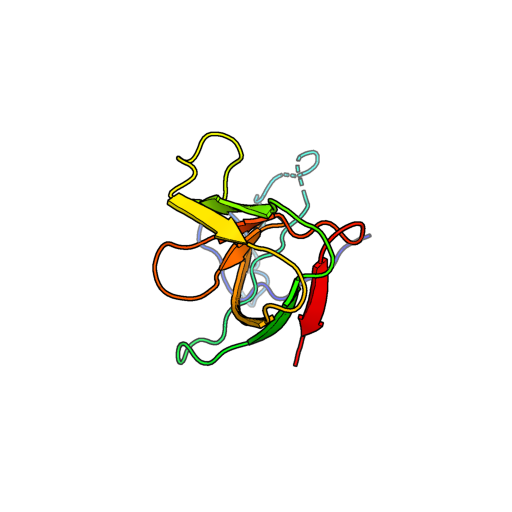? 8.228 -17.358 -6.404 1.00 96.81 98 TYR A N 1
ATOM 765 C CA . TYR A 1 98 ? 9.623 -17.065 -6.044 1.00 96.81 98 TYR A CA 1
ATOM 766 C C . TYR A 1 98 ? 9.851 -16.484 -4.640 1.00 96.81 98 TYR A C 1
ATOM 768 O O . TYR A 1 98 ? 11.013 -16.354 -4.242 1.00 96.81 98 TYR A O 1
ATOM 776 N N . ILE A 1 99 ? 8.804 -16.175 -3.869 1.00 98.25 99 ILE A N 1
ATOM 777 C CA . ILE A 1 99 ? 8.886 -15.740 -2.467 1.00 98.25 99 ILE A CA 1
ATOM 778 C C . ILE A 1 99 ? 7.933 -16.554 -1.593 1.00 98.25 99 ILE A C 1
ATOM 780 O O . ILE A 1 99 ? 6.742 -16.661 -1.873 1.00 98.25 99 ILE A O 1
ATOM 784 N N . LYS A 1 100 ? 8.443 -17.029 -0.454 1.00 98.19 100 LYS A N 1
ATOM 785 C CA . LYS A 1 100 ? 7.608 -17.428 0.682 1.00 98.19 100 LYS A CA 1
ATOM 786 C C . LYS A 1 100 ? 7.577 -16.277 1.683 1.00 98.19 100 LYS A C 1
ATOM 788 O O . LYS A 1 100 ? 8.593 -15.982 2.307 1.00 98.19 100 LYS A O 1
ATOM 793 N N . TYR A 1 101 ? 6.419 -15.654 1.861 1.00 97.75 101 TYR A N 1
ATOM 794 C CA . TYR A 1 101 ? 6.185 -14.692 2.938 1.00 97.75 101 TYR A CA 1
ATOM 795 C C . TYR A 1 101 ? 5.593 -15.402 4.165 1.00 97.75 101 TYR A C 1
ATOM 797 O O . TYR A 1 101 ? 4.687 -16.226 4.034 1.00 97.75 101 TYR A O 1
ATOM 805 N N . THR A 1 102 ? 6.105 -15.075 5.350 1.00 96.94 102 THR A N 1
ATOM 806 C CA . THR A 1 102 ? 5.549 -15.479 6.645 1.00 96.94 102 THR A CA 1
ATOM 807 C C . THR A 1 102 ? 5.291 -14.214 7.459 1.00 96.94 102 THR A C 1
ATOM 809 O O . THR A 1 102 ? 6.239 -13.542 7.862 1.00 96.94 102 THR A O 1
ATOM 812 N N . GLN A 1 103 ? 4.020 -13.887 7.684 1.00 93.12 103 GLN A N 1
ATOM 813 C CA . GLN A 1 103 ? 3.599 -12.819 8.595 1.00 93.12 103 GLN A CA 1
ATOM 814 C C . GLN A 1 103 ? 3.739 -13.279 10.063 1.00 93.12 103 GLN A C 1
ATOM 816 O O . GLN A 1 103 ? 3.724 -14.486 10.323 1.00 93.12 103 GLN A O 1
ATOM 821 N N . TYR A 1 104 ? 3.919 -12.333 10.989 1.00 90.38 104 TYR A N 1
ATOM 822 C CA . TYR A 1 104 ? 3.870 -12.567 12.442 1.00 90.38 104 TYR A CA 1
ATOM 823 C C . TYR A 1 104 ? 2.434 -12.532 12.990 1.00 90.38 104 TYR A C 1
ATOM 825 O O . TYR A 1 104 ? 1.610 -11.782 12.417 1.00 90.38 104 TYR A O 1
#

pLDDT: mean 86.14, std 16.09, range [44.75, 98.69]

Solvent-accessible surface area (backbone atoms only — not comparable to full-atom values): 6118 Å² total; per-residue (Å²): 131,92,87,89,87,50,77,62,49,66,89,76,13,31,25,64,56,100,81,56,43,76,54,53,70,31,109,84,65,77,93,48,76,49,63,47,96,86,69,48,66,47,29,40,39,36,34,67,32,69,72,44,61,30,13,62,32,86,47,95,83,36,57,72,78,48,65,44,41,54,83,44,71,42,56,21,37,33,41,41,82,59,18,36,24,60,59,86,70,32,18,33,73,71,42,78,89,33,34,52,75,46,74,114

Secondary structure (DSSP, 8-state):
------S---TTTEE-SSS-EE----TT----EE--TT----EEEEE-SSSEEEESSSSTTSPEEEEE-TT-EEEESEEETTEEE-SSS-EEE--TTTEEEEE-

Foldseek 3Di:
DDDDDFCADDVCGGHCDPVGDDDVDDCVDDDDKDADPVQDFFWKKAFAAWQFFKFQAPDPPGDGPDGDHPGDMATFGIDGPQWTDRDDSIIGGNDPVTIDIDGD

Mean predicted aligned error: 4.09 Å